Protein AF-A0A733QEQ5-F1 (afdb_monomer)

pLDDT: mean 79.39, std 10.05, range [53.25, 92.38]

Organism: Salmonella enterica (NCBI:txid28901)

Sequence (110 aa):
NIYAEHINFNKETQIVTMDHIFLSESYEIFMPLMACVRGIEKFITLGENNFALIYYYWWGSEIAIALEFDANGSRITANPKAENLTIADAFFDEHGEALAEELYNKQGFI

Mean predicted aligned error: 6.64 Å

Secondary structure (DSSP, 8-state):
-EEEEEEEEETTTTEEEEEEEEE-S-TTTTHHHHHHHHHTGGGPPP-S--EEEEESSTTSS-EEEEEEEETTEEEEESS--HHHHHHHHHHHHHHHHHHHHHHHHHHS--

Foldseek 3Di:
DQKDWDWDQDPVVRDIDIDMDDDDPDPPPCVVVVVVCQVCVVVDDDDPQAKDFDAPDPDDDFTPWMWGADPVGIDIDRDDDVVNVVVVNVCCVVCVVVSVVVSCVVPPDD

Radius of gyration: 14.43 Å; Cα contacts (8 Å, |Δi|>4): 114; chains: 1; bounding box: 41×27×37 Å

Structure (mmCIF, N/CA/C/O backbone):
data_AF-A0A733QEQ5-F1
#
_entry.id   AF-A0A733QEQ5-F1
#
loop_
_atom_site.group_PDB
_atom_site.id
_atom_site.type_symbol
_atom_site.label_atom_id
_atom_site.label_alt_id
_atom_site.label_comp_id
_atom_site.label_asym_id
_atom_site.label_entity_id
_atom_site.label_seq_id
_atom_site.pdbx_PDB_ins_code
_atom_site.Cartn_x
_atom_site.Cartn_y
_atom_site.Cartn_z
_atom_site.occupancy
_atom_site.B_iso_or_equiv
_atom_site.auth_seq_id
_atom_site.auth_comp_id
_atom_site.auth_asym_id
_atom_site.auth_atom_id
_atom_site.pdbx_PDB_model_num
ATOM 1 N N . ASN A 1 1 ? 12.818 -10.982 -8.054 1.00 57.84 1 ASN A N 1
ATOM 2 C CA . ASN A 1 1 ? 11.853 -10.028 -7.474 1.00 57.84 1 ASN A CA 1
ATOM 3 C C . ASN A 1 1 ? 12.640 -8.897 -6.866 1.00 57.84 1 ASN A C 1
ATOM 5 O O . ASN A 1 1 ? 13.317 -9.132 -5.868 1.00 57.84 1 ASN A O 1
ATOM 9 N N . ILE A 1 2 ? 12.590 -7.726 -7.501 1.00 60.72 2 ILE A N 1
ATOM 10 C CA . ILE A 1 2 ? 13.259 -6.524 -7.006 1.00 60.72 2 ILE A CA 1
ATOM 11 C C . ILE A 1 2 ? 12.271 -5.794 -6.108 1.00 60.72 2 ILE A C 1
ATOM 13 O O . ILE A 1 2 ? 11.171 -5.479 -6.549 1.00 60.72 2 ILE A O 1
ATOM 17 N N . TYR A 1 3 ? 12.602 -5.634 -4.825 1.00 67.88 3 TYR A N 1
ATOM 18 C CA . TYR A 1 3 ? 11.671 -5.037 -3.873 1.00 67.88 3 TYR A CA 1
ATOM 19 C C . TYR A 1 3 ? 12.340 -4.309 -2.712 1.00 67.88 3 TYR A C 1
ATOM 21 O O . TYR A 1 3 ? 13.394 -4.719 -2.219 1.00 67.88 3 TYR A O 1
ATOM 29 N N . ALA A 1 4 ? 11.670 -3.242 -2.285 1.00 66.19 4 ALA A N 1
ATOM 30 C CA . ALA A 1 4 ? 11.904 -2.503 -1.059 1.00 66.19 4 ALA A CA 1
ATOM 31 C C . ALA A 1 4 ? 10.591 -2.556 -0.272 1.00 66.19 4 ALA A C 1
ATOM 33 O O . ALA A 1 4 ? 9.537 -2.173 -0.779 1.00 66.19 4 ALA A O 1
ATOM 34 N N . GLU A 1 5 ? 10.649 -3.115 0.931 1.00 74.19 5 GLU A N 1
ATOM 35 C CA . GLU A 1 5 ? 9.500 -3.299 1.813 1.00 74.19 5 GLU A CA 1
ATOM 36 C C . GLU A 1 5 ? 9.825 -2.657 3.155 1.00 74.19 5 GLU A C 1
ATOM 38 O O . GLU A 1 5 ? 10.772 -3.059 3.840 1.00 74.19 5 GLU A O 1
ATOM 43 N N . HIS A 1 6 ? 9.018 -1.670 3.527 1.00 75.25 6 HIS A N 1
ATOM 44 C CA . HIS A 1 6 ? 9.054 -1.037 4.830 1.00 75.25 6 HIS A CA 1
ATOM 45 C C . HIS A 1 6 ? 7.710 -1.271 5.509 1.00 75.25 6 HIS A C 1
ATOM 47 O O . HIS A 1 6 ? 6.697 -0.662 5.172 1.00 75.25 6 HIS A O 1
ATOM 53 N N . ILE A 1 7 ? 7.706 -2.185 6.478 1.00 81.88 7 ILE A N 1
ATOM 54 C CA . ILE A 1 7 ? 6.568 -2.417 7.365 1.00 81.88 7 ILE A CA 1
ATOM 55 C C . ILE A 1 7 ? 6.989 -1.983 8.758 1.00 81.88 7 ILE A C 1
ATOM 57 O O . ILE A 1 7 ? 7.922 -2.539 9.342 1.00 81.88 7 ILE A O 1
ATOM 61 N N . ASN A 1 8 ? 6.278 -1.007 9.307 1.00 84.56 8 ASN A N 1
ATOM 62 C CA . ASN A 1 8 ? 6.498 -0.541 10.663 1.00 84.56 8 ASN A CA 1
ATOM 63 C C . ASN A 1 8 ? 5.219 -0.690 11.484 1.00 84.56 8 ASN A C 1
ATOM 65 O O . ASN A 1 8 ? 4.137 -0.304 11.053 1.00 84.56 8 ASN A O 1
ATOM 69 N N . PHE A 1 9 ? 5.355 -1.229 12.695 1.00 84.75 9 PHE A N 1
ATOM 70 C CA . PHE A 1 9 ? 4.273 -1.277 13.671 1.00 84.75 9 PHE A CA 1
ATOM 71 C C . PHE A 1 9 ? 4.618 -0.391 14.863 1.00 84.75 9 PHE A C 1
ATOM 73 O O . PHE A 1 9 ? 5.513 -0.707 15.655 1.00 84.75 9 PHE A O 1
ATOM 80 N N . ASN A 1 10 ? 3.876 0.703 15.019 1.00 89.00 10 ASN A N 1
ATOM 81 C CA . ASN A 1 10 ? 3.986 1.549 16.195 1.00 89.00 10 ASN A CA 1
ATOM 82 C C . ASN A 1 10 ? 3.167 0.936 17.341 1.00 89.00 10 ASN A C 1
ATOM 84 O O . ASN A 1 10 ? 1.942 0.864 17.282 1.00 89.00 10 ASN A O 1
ATOM 88 N N . LYS A 1 11 ? 3.849 0.508 18.410 1.00 89.62 11 LYS A N 1
ATOM 89 C CA . LYS A 1 11 ? 3.212 -0.144 19.566 1.00 89.62 11 LYS A CA 1
ATOM 90 C C . LYS A 1 11 ? 2.310 0.781 20.385 1.00 89.62 11 LYS A C 1
ATOM 92 O O . LYS A 1 11 ? 1.383 0.285 21.017 1.00 89.62 11 LYS A O 1
ATOM 97 N N . GLU A 1 12 ? 2.599 2.079 20.413 1.00 92.38 12 GLU A N 1
ATOM 98 C CA . GLU A 1 12 ? 1.848 3.059 21.205 1.00 92.38 12 GLU A CA 1
ATOM 99 C C . GLU A 1 12 ? 0.528 3.409 20.526 1.00 92.38 12 GLU A C 1
ATOM 101 O O . GLU A 1 12 ? -0.522 3.387 21.162 1.00 92.38 12 GLU A O 1
ATOM 106 N N . THR A 1 13 ? 0.574 3.683 19.221 1.00 86.75 13 THR A N 1
ATOM 107 C CA . THR A 1 13 ? -0.620 4.027 18.437 1.00 86.75 13 THR A CA 1
ATOM 108 C C . THR A 1 13 ? -1.354 2.802 17.901 1.00 86.75 13 THR A C 1
ATOM 110 O O . THR A 1 13 ? -2.495 2.923 17.467 1.00 86.75 13 THR A O 1
ATOM 113 N N . GLN A 1 14 ? -0.718 1.627 17.936 1.00 84.88 14 GLN A N 1
ATOM 114 C CA . GLN A 1 14 ? -1.196 0.382 17.325 1.00 84.88 14 GLN A CA 1
ATOM 115 C C . GLN A 1 14 ? -1.457 0.504 15.815 1.00 84.88 14 GLN A C 1
ATOM 117 O O . GLN A 1 14 ? -2.278 -0.222 15.257 1.00 84.88 14 GLN A O 1
ATOM 122 N N . ILE A 1 15 ? -0.737 1.406 15.147 1.00 83.06 15 ILE A N 1
ATOM 123 C CA . ILE A 1 15 ? -0.844 1.636 13.706 1.00 83.06 15 ILE A CA 1
ATOM 124 C C . ILE A 1 15 ? 0.258 0.856 12.991 1.00 83.06 15 ILE A C 1
ATOM 126 O O . ILE A 1 15 ? 1.429 0.907 13.383 1.00 83.06 15 ILE A O 1
ATOM 130 N N . VAL A 1 16 ? -0.128 0.152 11.927 1.00 81.06 16 VAL A N 1
ATOM 131 C CA . VAL A 1 16 ? 0.803 -0.423 10.954 1.00 81.06 16 VAL A CA 1
ATOM 132 C C . VAL A 1 16 ? 0.911 0.540 9.775 1.00 81.06 16 VAL A C 1
ATOM 134 O O . VAL A 1 16 ? -0.106 0.884 9.179 1.00 81.06 16 VAL A O 1
ATOM 137 N N . THR A 1 17 ? 2.127 0.959 9.437 1.00 81.62 17 THR A N 1
ATOM 138 C CA . THR A 1 17 ? 2.431 1.697 8.205 1.00 81.62 17 THR A CA 1
ATOM 139 C C . THR A 1 17 ? 3.208 0.794 7.258 1.00 81.62 17 THR A C 1
ATOM 141 O O . THR A 1 17 ? 4.022 -0.027 7.693 1.00 81.62 17 THR A O 1
ATOM 144 N N . MET A 1 18 ? 2.900 0.903 5.970 1.00 75.25 18 MET A N 1
ATOM 145 C CA . MET A 1 18 ? 3.380 0.004 4.931 1.00 75.25 18 MET A CA 1
ATOM 146 C C . MET A 1 18 ? 3.731 0.807 3.685 1.00 75.25 18 MET A C 1
ATOM 148 O O . MET A 1 18 ? 2.830 1.295 3.011 1.00 75.25 18 MET A O 1
ATOM 152 N N . ASP A 1 19 ? 5.011 0.840 3.334 1.00 73.81 19 ASP A N 1
ATOM 153 C CA . ASP A 1 19 ? 5.512 1.472 2.114 1.00 73.81 19 ASP A CA 1
ATOM 154 C C . ASP A 1 19 ? 6.261 0.399 1.322 1.00 73.81 19 ASP A C 1
ATOM 156 O O . ASP A 1 19 ? 7.227 -0.193 1.810 1.00 73.81 19 ASP A O 1
ATOM 160 N N . HIS A 1 20 ? 5.757 0.062 0.135 1.00 69.12 20 HIS A N 1
ATOM 161 C CA 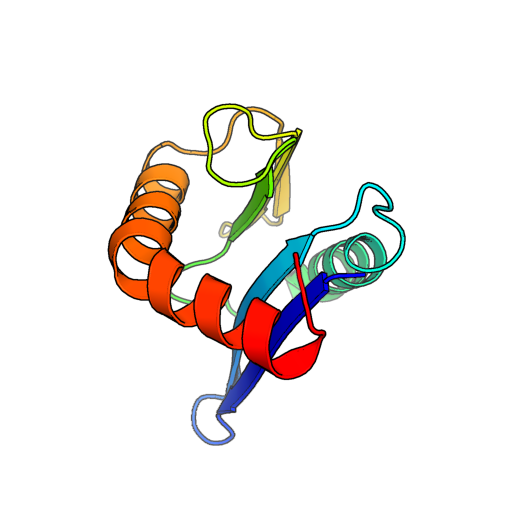. HIS A 1 20 ? 6.281 -1.054 -0.650 1.00 69.12 20 HIS A CA 1
ATOM 162 C C . HIS A 1 20 ? 6.508 -0.620 -2.090 1.00 69.12 20 HIS A C 1
ATOM 164 O O . HIS A 1 20 ? 5.596 -0.127 -2.751 1.00 69.12 20 HIS A O 1
ATOM 170 N N . ILE A 1 21 ? 7.707 -0.895 -2.597 1.00 68.31 21 ILE A N 1
ATOM 171 C CA . ILE A 1 21 ? 7.980 -0.920 -4.029 1.00 68.31 21 ILE A CA 1
ATOM 172 C C . ILE A 1 21 ? 8.312 -2.351 -4.402 1.00 68.31 21 ILE A C 1
ATOM 174 O O . ILE A 1 21 ? 9.261 -2.942 -3.887 1.00 68.31 21 ILE A O 1
ATOM 178 N N . PHE A 1 22 ? 7.516 -2.903 -5.310 1.00 66.50 22 PHE A N 1
ATOM 179 C CA . PHE A 1 22 ? 7.671 -4.262 -5.794 1.00 66.50 22 PHE A CA 1
ATOM 180 C C . PHE A 1 22 ? 7.713 -4.262 -7.319 1.00 66.50 22 PHE A C 1
ATOM 182 O O . PHE A 1 22 ? 6.743 -3.897 -7.978 1.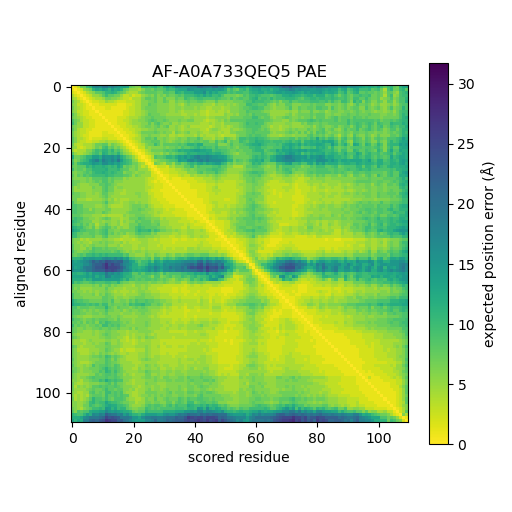00 66.50 22 PHE A O 1
ATOM 189 N N . LEU A 1 23 ? 8.842 -4.688 -7.876 1.00 63.47 23 LEU A N 1
ATOM 190 C CA . LEU A 1 23 ? 9.037 -4.907 -9.302 1.00 63.47 23 LEU A CA 1
ATOM 191 C C . LEU A 1 23 ? 8.963 -6.411 -9.562 1.00 63.47 23 LEU A C 1
ATOM 193 O O . LEU A 1 23 ? 9.924 -7.170 -9.359 1.00 63.47 23 LEU A O 1
ATOM 197 N N . SER A 1 24 ? 7.782 -6.854 -9.975 1.00 61.44 24 SER A N 1
ATOM 198 C CA . SER A 1 24 ? 7.558 -8.207 -10.464 1.00 61.44 24 SER A CA 1
ATOM 199 C C . SER A 1 24 ? 6.322 -8.244 -11.344 1.00 61.44 24 SER A C 1
ATOM 201 O O . SER A 1 24 ? 5.305 -7.631 -11.033 1.00 61.44 24 SER A O 1
ATOM 203 N N . GLU A 1 25 ? 6.389 -9.050 -12.395 1.00 59.25 25 GLU A N 1
ATOM 204 C CA . GLU A 1 25 ? 5.221 -9.431 -13.189 1.00 59.25 25 GLU A CA 1
ATOM 205 C C . GLU A 1 25 ? 4.338 -10.456 -12.445 1.00 59.25 25 GLU A C 1
ATOM 207 O O . GLU A 1 25 ? 3.223 -10.752 -12.877 1.00 59.25 25 GLU A O 1
ATOM 212 N N . SER A 1 26 ? 4.817 -11.005 -11.316 1.00 65.62 26 SER A N 1
ATOM 213 C CA . SER A 1 26 ? 4.084 -11.979 -10.508 1.00 65.62 26 SER A CA 1
ATOM 214 C C . SER A 1 26 ? 3.381 -11.325 -9.318 1.00 65.62 26 SER A C 1
ATOM 216 O O . SER A 1 26 ? 3.989 -10.939 -8.318 1.00 65.62 26 SER A O 1
ATOM 218 N N . TYR A 1 27 ? 2.054 -11.289 -9.410 1.00 70.31 27 TYR A N 1
ATOM 219 C CA . TYR A 1 27 ? 1.126 -10.829 -8.375 1.00 70.31 27 TYR A CA 1
ATOM 220 C C . TYR A 1 27 ? 1.111 -11.719 -7.115 1.00 70.31 27 TYR A C 1
ATOM 222 O O . TYR A 1 27 ? 0.523 -11.349 -6.098 1.00 70.31 27 TYR A O 1
ATOM 230 N N . GLU A 1 28 ? 1.746 -12.894 -7.159 1.00 72.31 28 GLU A N 1
ATOM 231 C CA . GLU A 1 28 ? 1.659 -13.940 -6.129 1.00 72.31 28 GLU A CA 1
ATOM 232 C C . GLU A 1 28 ? 2.164 -13.509 -4.747 1.00 72.31 28 GLU A C 1
ATOM 234 O O . GLU A 1 28 ? 1.769 -14.097 -3.743 1.00 72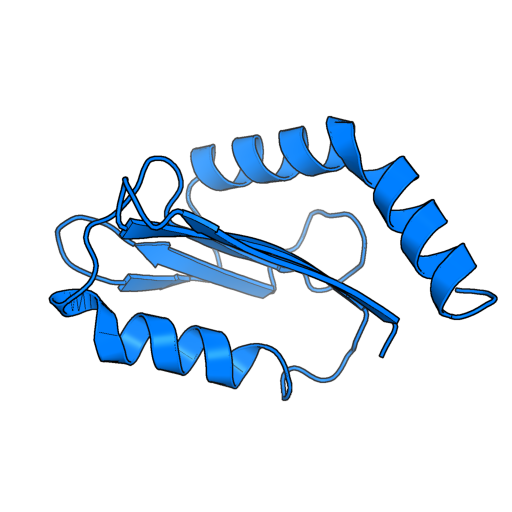.31 28 GLU A O 1
ATOM 239 N N . ILE A 1 29 ? 3.014 -12.484 -4.678 1.00 67.62 29 ILE A N 1
ATOM 240 C CA . ILE A 1 29 ? 3.636 -12.047 -3.422 1.00 67.62 29 ILE A CA 1
ATOM 241 C C . ILE A 1 29 ? 2.785 -11.010 -2.690 1.00 67.62 29 ILE A C 1
ATOM 243 O O . ILE A 1 29 ? 2.608 -11.117 -1.478 1.00 67.62 29 ILE A O 1
ATOM 247 N N . PHE A 1 30 ? 2.205 -10.041 -3.400 1.00 71.88 30 PHE A N 1
ATOM 248 C CA . PHE A 1 30 ? 1.469 -8.951 -2.751 1.00 71.88 30 PHE A CA 1
ATOM 249 C C . PHE A 1 30 ? -0.039 -9.239 -2.630 1.00 71.88 30 PHE A C 1
ATOM 251 O O . PHE A 1 30 ? -0.693 -8.772 -1.694 1.00 71.88 30 PHE A O 1
ATOM 258 N N . MET A 1 31 ? -0.615 -10.026 -3.548 1.00 79.25 31 MET A N 1
ATOM 259 C CA . MET A 1 31 ? -2.049 -10.337 -3.523 1.00 79.25 31 MET A CA 1
ATOM 260 C C . MET A 1 31 ? -2.501 -11.040 -2.233 1.00 79.25 31 MET A C 1
ATOM 262 O O . MET A 1 31 ? -3.579 -10.699 -1.738 1.00 79.25 31 MET A O 1
ATOM 266 N N . PRO A 1 32 ? -1.722 -11.965 -1.629 1.00 84.38 32 PRO A N 1
ATOM 267 C CA . PRO A 1 32 ? -2.065 -12.533 -0.327 1.00 84.38 32 PRO A CA 1
ATOM 268 C C . PRO A 1 32 ? -2.150 -11.486 0.789 1.00 84.38 32 PRO A C 1
ATOM 270 O O . PRO A 1 32 ? -3.055 -11.568 1.621 1.00 84.38 32 PRO A O 1
ATOM 273 N N . LEU A 1 33 ? -1.262 -10.483 0.793 1.00 79.38 33 LEU A N 1
ATOM 274 C CA . LEU A 1 33 ? -1.304 -9.391 1.766 1.00 79.38 33 LEU A CA 1
ATOM 275 C C . LEU A 1 33 ? -2.585 -8.570 1.591 1.00 79.38 33 LEU A C 1
ATOM 277 O O . LEU A 1 33 ? -3.317 -8.373 2.558 1.00 79.38 33 LEU A O 1
ATOM 281 N N . MET A 1 34 ? -2.922 -8.181 0.358 1.00 82.62 34 MET A N 1
ATOM 282 C CA . MET A 1 34 ? -4.184 -7.484 0.084 1.00 82.62 34 MET A CA 1
ATOM 283 C C . MET A 1 34 ? -5.408 -8.294 0.511 1.00 82.62 34 MET A C 1
ATOM 285 O O . MET A 1 34 ? -6.321 -7.759 1.140 1.00 82.62 34 MET A O 1
ATOM 289 N N . ALA A 1 35 ? -5.438 -9.588 0.185 1.00 86.75 35 ALA A N 1
ATOM 290 C CA . ALA A 1 35 ? -6.528 -10.474 0.575 1.00 86.75 35 ALA A CA 1
ATOM 291 C C . ALA A 1 35 ? -6.653 -10.577 2.103 1.00 86.75 35 ALA A C 1
ATOM 293 O O . ALA A 1 35 ? -7.767 -10.551 2.627 1.00 86.75 35 ALA A O 1
ATOM 294 N N . CYS A 1 36 ? -5.522 -10.633 2.813 1.00 85.50 36 CYS A N 1
ATOM 295 C CA . CYS A 1 36 ? -5.476 -10.623 4.271 1.00 85.50 36 CYS A CA 1
ATOM 296 C C . CYS A 1 36 ? -6.066 -9.327 4.842 1.00 85.50 36 CYS A C 1
ATOM 298 O O . CYS A 1 36 ? -7.003 -9.401 5.636 1.00 85.50 36 CYS A O 1
ATOM 300 N N . VAL A 1 37 ? -5.595 -8.156 4.388 1.00 84.38 37 VAL A N 1
ATOM 301 C CA . VAL A 1 37 ? -6.067 -6.845 4.877 1.00 84.38 37 VAL A CA 1
ATOM 302 C C . VAL A 1 37 ? -7.575 -6.690 4.663 1.00 84.38 37 VAL A C 1
ATOM 304 O O . VAL A 1 37 ? -8.287 -6.291 5.582 1.00 84.38 37 VAL A O 1
ATOM 307 N N . ARG A 1 38 ? -8.093 -7.089 3.494 1.00 89.38 38 ARG A N 1
ATOM 308 C CA . ARG A 1 38 ? -9.546 -7.106 3.240 1.00 89.38 38 ARG A CA 1
ATOM 309 C C . ARG A 1 38 ? -10.288 -8.062 4.169 1.00 89.38 38 ARG A C 1
ATOM 311 O O . ARG A 1 38 ? -11.338 -7.719 4.696 1.00 89.38 38 ARG A O 1
ATOM 318 N N . GLY A 1 39 ? -9.751 -9.260 4.395 1.00 88.62 39 GLY A N 1
ATOM 319 C CA . GLY A 1 39 ? -10.373 -10.266 5.261 1.00 88.62 39 GLY A CA 1
ATOM 320 C C . GLY A 1 39 ? -10.499 -9.829 6.724 1.00 88.62 39 GLY A C 1
ATOM 321 O O . GLY A 1 39 ? -11.407 -10.282 7.427 1.00 88.62 39 GLY A O 1
ATOM 322 N N . ILE A 1 40 ? -9.621 -8.930 7.176 1.00 87.06 40 ILE A N 1
ATOM 323 C CA . ILE A 1 40 ? -9.631 -8.384 8.537 1.00 87.06 40 ILE A CA 1
ATOM 324 C C . ILE A 1 40 ? -10.199 -6.961 8.620 1.00 87.06 40 ILE A C 1
ATOM 326 O O . ILE A 1 40 ? -10.161 -6.376 9.698 1.00 87.06 40 ILE A O 1
ATOM 330 N N . GLU A 1 41 ? -10.768 -6.411 7.540 1.00 88.38 41 GLU A N 1
ATOM 331 C CA . GLU A 1 41 ? -11.133 -4.984 7.448 1.00 88.38 41 GLU A CA 1
ATOM 332 C C . GLU A 1 41 ? -12.108 -4.504 8.540 1.00 88.38 41 GLU A C 1
ATOM 334 O O . GLU A 1 41 ? -12.093 -3.352 8.951 1.00 88.38 41 GLU A O 1
ATOM 339 N N . LYS A 1 42 ? -12.944 -5.397 9.079 1.00 88.50 42 LYS A N 1
ATOM 340 C CA . LYS A 1 42 ? -13.871 -5.067 10.177 1.00 88.50 42 LYS A CA 1
ATOM 341 C C . LYS A 1 42 ? -13.189 -4.890 11.539 1.00 88.50 42 LYS A C 1
ATOM 343 O O . LYS A 1 42 ? -13.844 -4.530 12.512 1.00 88.50 42 LYS A O 1
ATOM 348 N N . PHE A 1 43 ? -11.911 -5.243 11.626 1.00 85.88 43 PHE A N 1
ATOM 349 C CA . PHE A 1 43 ? -11.102 -5.194 12.841 1.00 85.88 43 PHE A CA 1
ATOM 350 C C . PHE A 1 43 ? -10.009 -4.125 12.779 1.00 85.88 43 PHE A C 1
ATOM 352 O O . PHE A 1 43 ? -9.283 -3.963 13.757 1.00 85.88 43 PHE A O 1
ATOM 359 N N . ILE A 1 44 ? -9.872 -3.422 11.652 1.00 81.94 44 ILE A N 1
ATOM 360 C CA . ILE A 1 44 ? -8.901 -2.340 11.497 1.00 81.94 44 ILE A CA 1
ATOM 361 C C . ILE A 1 44 ? -9.596 -0.997 11.715 1.00 81.94 44 ILE A C 1
ATOM 363 O O . ILE A 1 44 ? -10.705 -0.763 11.235 1.00 81.94 44 ILE A O 1
ATOM 367 N N . THR A 1 45 ? -8.924 -0.103 12.432 1.00 86.38 45 THR A N 1
ATOM 368 C CA . THR A 1 45 ? -9.270 1.317 12.426 1.00 86.38 45 THR A CA 1
ATOM 369 C C . THR A 1 45 ? -8.494 1.965 11.292 1.00 86.38 45 THR A C 1
ATOM 371 O O . THR A 1 45 ? -7.271 1.843 11.237 1.00 86.38 45 THR A O 1
ATOM 374 N N . LEU A 1 46 ? -9.204 2.632 10.385 1.00 84.19 46 LEU A N 1
ATOM 375 C CA . LEU A 1 46 ? -8.596 3.335 9.260 1.00 84.19 46 LEU A CA 1
ATOM 376 C C . LEU A 1 46 ? -7.743 4.517 9.756 1.00 84.19 46 LEU A C 1
ATOM 378 O O . LEU A 1 46 ? -8.175 5.275 10.626 1.00 84.19 46 LEU A O 1
ATOM 382 N N . GLY A 1 47 ? -6.529 4.639 9.218 1.00 81.38 47 GLY A N 1
ATOM 383 C CA . GLY A 1 47 ? -5.610 5.753 9.447 1.00 81.38 47 GLY A CA 1
ATOM 384 C C . GLY A 1 47 ? -5.901 6.945 8.531 1.00 81.38 47 GLY A C 1
ATOM 385 O O . GLY A 1 47 ? -7.022 7.121 8.063 1.00 81.38 47 GLY A O 1
ATOM 386 N N . GLU A 1 48 ? -4.893 7.773 8.265 1.00 82.75 48 GLU A N 1
ATOM 387 C CA . GLU A 1 48 ? -5.027 8.934 7.369 1.00 82.75 48 GLU A CA 1
ATOM 388 C C . GLU A 1 48 ? -5.080 8.514 5.890 1.00 82.75 48 GLU A C 1
ATOM 390 O O . GLU A 1 48 ? -5.995 8.902 5.167 1.00 82.75 48 GLU A O 1
ATOM 395 N N . ASN A 1 49 ? -4.177 7.619 5.475 1.00 86.06 49 ASN A N 1
ATOM 396 C CA . ASN A 1 49 ? -4.108 7.074 4.118 1.00 86.06 49 ASN A CA 1
ATOM 397 C C . ASN A 1 49 ? -4.520 5.599 4.131 1.00 86.06 49 ASN A C 1
ATOM 399 O O . ASN A 1 49 ? -3.842 4.769 4.734 1.00 86.06 49 ASN A O 1
ATOM 403 N N . ASN A 1 50 ? -5.631 5.263 3.470 1.00 88.38 50 ASN A N 1
ATOM 404 C CA . ASN A 1 50 ? -6.205 3.912 3.506 1.00 88.38 50 ASN A CA 1
ATOM 405 C C . ASN A 1 50 ? -6.442 3.370 2.105 1.00 88.38 50 ASN A C 1
ATOM 407 O O . ASN A 1 50 ? -7.575 3.111 1.687 1.00 88.38 50 ASN A O 1
ATOM 411 N N . PHE A 1 51 ? -5.362 3.240 1.353 1.00 89.06 51 PHE A N 1
ATOM 412 C CA . PHE A 1 51 ? -5.420 2.701 0.013 1.00 89.06 51 PHE A CA 1
ATOM 413 C C . PHE A 1 51 ? -4.129 1.963 -0.332 1.00 89.06 51 PHE A C 1
ATOM 415 O O . PHE A 1 51 ? -3.087 2.177 0.280 1.00 89.06 51 PHE A O 1
ATOM 422 N N . ALA A 1 52 ? -4.214 1.096 -1.332 1.00 86.88 52 ALA A N 1
ATOM 423 C CA . ALA A 1 52 ? -3.070 0.470 -1.969 1.00 86.88 52 ALA A CA 1
ATOM 424 C C . ALA A 1 52 ? -3.277 0.514 -3.483 1.00 86.88 52 ALA A C 1
ATOM 426 O O . ALA A 1 52 ? -4.340 0.126 -3.976 1.00 86.88 52 ALA A O 1
ATOM 427 N N . LEU A 1 53 ? -2.272 1.000 -4.207 1.00 85.12 53 LEU A N 1
ATOM 428 C CA . LEU A 1 53 ? -2.279 1.098 -5.665 1.00 85.12 53 LEU A CA 1
ATOM 429 C C . LEU A 1 53 ? -1.275 0.108 -6.246 1.00 85.12 53 LEU A C 1
ATOM 431 O O . LEU A 1 53 ? -0.142 0.015 -5.779 1.00 85.12 53 LEU A O 1
ATOM 435 N N . ILE A 1 54 ? -1.698 -0.614 -7.279 1.00 80.19 54 ILE A N 1
ATOM 436 C CA . ILE A 1 54 ? -0.841 -1.470 -8.095 1.00 80.19 54 ILE A CA 1
ATOM 437 C C . ILE A 1 54 ? -0.874 -0.937 -9.510 1.00 80.19 54 ILE A C 1
ATOM 439 O O . ILE A 1 54 ? -1.938 -0.829 -10.122 1.00 80.19 54 ILE A O 1
ATOM 443 N N . TYR A 1 55 ? 0.304 -0.635 -10.027 1.00 77.06 55 TYR A N 1
ATOM 444 C CA . TYR A 1 55 ? 0.511 -0.129 -11.374 1.00 77.06 55 TYR A CA 1
ATOM 445 C C . TYR A 1 55 ? 0.924 -1.275 -12.301 1.00 77.06 55 TYR A C 1
ATOM 447 O O . TYR A 1 55 ? 1.558 -2.232 -11.857 1.00 77.06 55 TYR A O 1
ATOM 455 N N . TYR A 1 56 ? 0.581 -1.185 -13.589 1.00 70.25 56 TYR A N 1
ATOM 456 C CA . TYR A 1 56 ? 1.042 -2.163 -14.586 1.00 70.25 56 TYR A CA 1
ATOM 457 C C . TYR A 1 56 ? 2.557 -2.102 -14.825 1.00 70.25 56 TYR A C 1
ATOM 459 O O . TYR A 1 56 ? 3.166 -3.117 -15.154 1.00 70.25 56 TYR A O 1
ATOM 467 N N . TYR A 1 57 ? 3.157 -0.921 -14.666 1.00 63.56 57 TYR A N 1
ATOM 468 C CA . TYR A 1 57 ? 4.564 -0.656 -14.957 1.00 63.56 57 TYR A CA 1
ATOM 469 C C . TYR A 1 57 ? 5.218 0.188 -13.863 1.00 63.56 57 TYR A C 1
ATOM 471 O O . TYR A 1 57 ? 4.539 0.818 -13.047 1.00 63.56 57 TYR A O 1
ATOM 479 N N . TRP A 1 58 ? 6.554 0.212 -13.863 1.00 60.47 58 TRP A N 1
ATOM 480 C CA . TRP A 1 58 ? 7.320 1.095 -12.989 1.00 60.47 58 TRP A CA 1
ATOM 481 C C . TRP A 1 58 ? 7.068 2.556 -13.382 1.00 60.47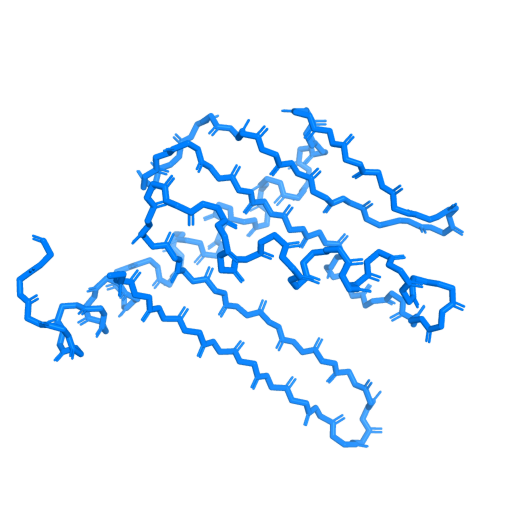 58 TRP A C 1
ATOM 483 O O . TRP A 1 58 ? 7.143 2.892 -14.562 1.00 60.47 58 TRP A O 1
ATOM 493 N N . TRP A 1 59 ? 6.749 3.400 -12.398 1.00 55.84 59 TRP A N 1
ATOM 494 C CA . TRP A 1 59 ? 6.486 4.832 -12.578 1.00 55.84 59 TRP A CA 1
ATOM 495 C C . TRP A 1 59 ? 5.441 5.174 -13.657 1.00 55.84 59 TRP A C 1
ATOM 497 O O . TRP A 1 59 ? 5.697 5.919 -14.600 1.00 55.84 59 TRP A O 1
ATOM 507 N N . GLY A 1 60 ? 4.203 4.734 -13.427 1.00 53.75 60 GLY A N 1
ATOM 508 C CA . GLY A 1 60 ? 3.068 5.622 -13.659 1.00 53.75 60 GLY A CA 1
ATOM 509 C C . GLY A 1 60 ? 2.103 5.338 -14.812 1.00 53.75 60 GLY A C 1
ATOM 510 O O . GLY A 1 60 ? 2.277 4.508 -15.704 1.00 53.75 60 GLY A O 1
ATOM 511 N N . SER A 1 61 ? 1.052 6.153 -14.726 1.00 55.09 61 SER A N 1
ATOM 512 C CA . SER A 1 61 ? -0.171 6.331 -15.517 1.00 55.09 61 SER A CA 1
ATOM 513 C C . SER A 1 61 ? -1.256 5.265 -15.413 1.00 55.09 61 SER A C 1
ATOM 515 O O . SER A 1 61 ? -2.411 5.638 -15.210 1.00 55.09 61 SER A O 1
ATOM 517 N N . GLU A 1 62 ? -0.933 3.974 -15.509 1.00 66.62 62 GLU A N 1
ATOM 518 C CA . GLU A 1 62 ? -1.9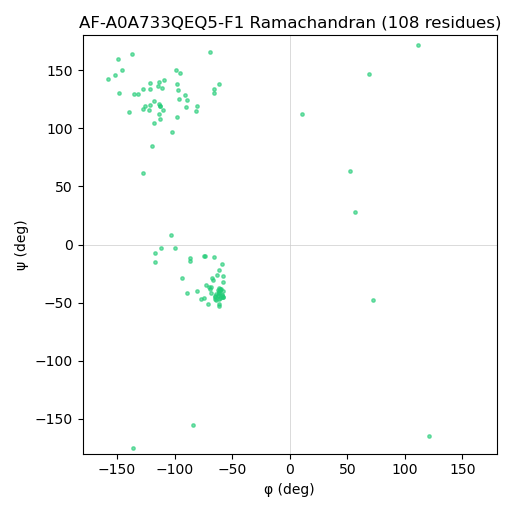76 2.949 -15.605 1.00 66.62 62 GLU A CA 1
ATOM 519 C C . GLU A 1 62 ? -2.013 2.050 -14.368 1.00 66.62 62 GLU A C 1
ATOM 521 O O . GLU A 1 62 ? -1.137 1.218 -14.113 1.00 66.62 62 GLU A O 1
ATOM 526 N N . ILE A 1 63 ? -3.060 2.259 -13.577 1.00 68.00 63 ILE A N 1
ATOM 527 C CA . ILE A 1 63 ? -3.349 1.486 -12.376 1.00 68.00 63 ILE A CA 1
ATOM 528 C C . ILE A 1 63 ? -4.011 0.193 -12.822 1.00 68.00 63 ILE A C 1
ATOM 530 O O . ILE A 1 63 ? -5.084 0.201 -13.424 1.00 68.00 63 ILE A O 1
ATOM 534 N N . ALA A 1 64 ? -3.374 -0.924 -12.499 1.00 73.00 64 ALA A N 1
ATOM 535 C CA . ALA A 1 64 ? -3.957 -2.236 -12.700 1.00 73.00 64 ALA A CA 1
ATOM 536 C C . ALA A 1 64 ? -5.098 -2.452 -11.707 1.00 73.00 64 ALA A C 1
ATOM 538 O O . ALA A 1 64 ? -6.210 -2.834 -12.075 1.00 73.00 64 ALA A O 1
ATOM 539 N N . ILE A 1 65 ? -4.814 -2.206 -10.426 1.00 81.19 65 ILE A N 1
ATOM 540 C CA . ILE A 1 65 ? -5.725 -2.487 -9.322 1.00 81.19 65 ILE A CA 1
ATOM 541 C C . ILE A 1 65 ? -5.495 -1.450 -8.227 1.00 81.19 65 ILE A C 1
ATOM 543 O O . ILE A 1 65 ? -4.372 -1.244 -7.781 1.00 81.19 65 ILE A O 1
ATOM 547 N N . ALA A 1 66 ? -6.570 -0.847 -7.744 1.00 88.06 66 ALA A N 1
ATOM 548 C CA . ALA A 1 66 ? -6.583 -0.109 -6.497 1.00 88.06 66 ALA A CA 1
ATOM 549 C C . ALA A 1 66 ? -7.468 -0.820 -5.478 1.00 88.06 66 ALA A C 1
ATOM 551 O O . ALA A 1 66 ? -8.557 -1.301 -5.805 1.00 88.06 66 ALA A O 1
ATOM 552 N N . LEU A 1 67 ? -7.004 -0.849 -4.235 1.00 89.69 67 LEU A N 1
ATOM 553 C CA . LEU A 1 67 ? -7.786 -1.222 -3.071 1.00 89.69 67 LEU A CA 1
ATOM 554 C C . LEU A 1 67 ? -7.960 0.015 -2.203 1.00 89.69 67 LEU A C 1
ATOM 556 O O . LEU A 1 67 ? -6.978 0.572 -1.727 1.00 89.69 67 LEU A O 1
ATOM 560 N N . GLU A 1 68 ? -9.198 0.432 -1.995 1.00 90.25 68 GLU A N 1
ATOM 561 C CA . GLU A 1 68 ? -9.525 1.623 -1.214 1.00 90.25 68 GLU A CA 1
ATOM 562 C C . GLU A 1 68 ? -10.423 1.231 -0.054 1.00 90.25 68 GLU A C 1
ATOM 564 O O . GLU A 1 68 ? -11.339 0.427 -0.238 1.00 90.25 68 GLU A O 1
ATOM 569 N N . PHE A 1 69 ? -10.180 1.813 1.115 1.00 90.50 69 PHE A N 1
ATOM 570 C CA . PHE A 1 69 ? -10.980 1.580 2.307 1.00 90.50 69 PHE A CA 1
ATOM 571 C C . PHE A 1 69 ? -11.701 2.863 2.709 1.00 90.50 69 PHE A C 1
ATOM 573 O O . PHE A 1 69 ? -11.121 3.951 2.721 1.00 90.50 69 PHE A O 1
ATOM 580 N N . ASP A 1 70 ? -12.973 2.727 3.064 1.00 87.88 70 ASP A N 1
ATOM 581 C CA . ASP A 1 70 ? -13.738 3.777 3.723 1.00 87.88 70 ASP A CA 1
ATOM 582 C C . ASP A 1 70 ? -14.575 3.204 4.875 1.00 87.88 70 ASP A C 1
ATOM 584 O O . ASP A 1 70 ? -14.474 2.025 5.220 1.00 87.88 70 ASP A O 1
ATOM 588 N N . ALA A 1 71 ? -15.399 4.047 5.500 1.00 84.44 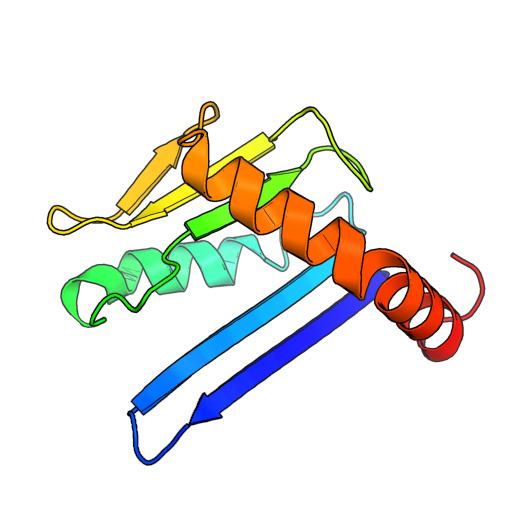71 ALA A N 1
ATOM 589 C CA . ALA A 1 71 ? -16.234 3.660 6.636 1.00 84.44 71 ALA A CA 1
ATOM 590 C C . ALA A 1 71 ? -17.213 2.500 6.340 1.00 84.44 71 ALA A C 1
ATOM 592 O O . ALA A 1 71 ? -17.734 1.896 7.275 1.00 84.44 71 ALA A O 1
ATOM 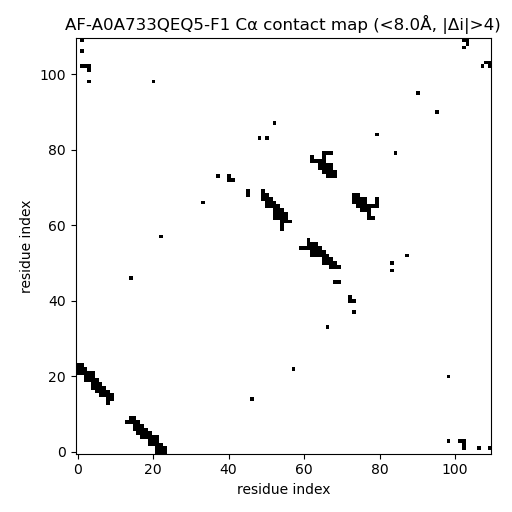593 N N . ASN A 1 72 ? -17.472 2.189 5.068 1.00 85.81 72 ASN A N 1
ATOM 594 C CA . ASN A 1 72 ? -18.369 1.124 4.627 1.00 85.81 72 ASN A CA 1
ATOM 595 C C . ASN A 1 72 ? -17.629 -0.162 4.214 1.00 85.81 72 ASN A C 1
ATOM 597 O O . ASN A 1 72 ? -18.292 -1.144 3.878 1.00 85.81 72 ASN A O 1
ATOM 601 N N . GLY A 1 73 ? -16.292 -0.172 4.239 1.00 87.88 73 GLY A N 1
ATOM 602 C CA . GLY A 1 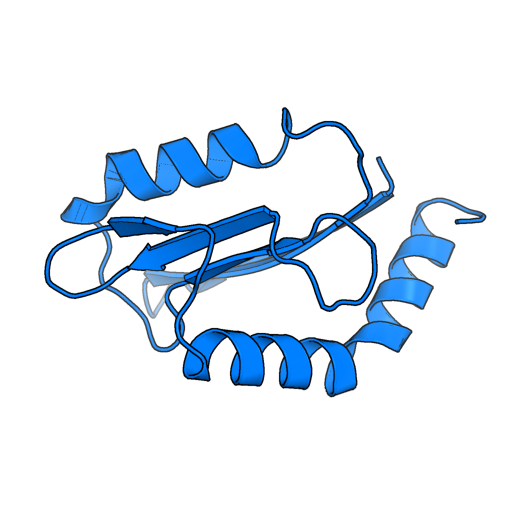73 ? -15.454 -1.328 3.904 1.00 87.88 73 GLY A CA 1
ATOM 603 C C . GLY A 1 73 ? -14.492 -1.067 2.745 1.00 87.88 73 GLY A C 1
ATOM 604 O O . GLY A 1 73 ? -14.239 0.080 2.368 1.00 87.88 73 GLY A O 1
ATOM 605 N N . SER A 1 74 ? -13.930 -2.143 2.188 1.00 91.12 74 SER A N 1
ATOM 606 C CA . SER A 1 74 ? -12.989 -2.069 1.067 1.00 91.12 74 SER A CA 1
ATOM 607 C C . SER A 1 74 ? -13.630 -2.261 -0.304 1.00 91.12 74 SER A C 1
ATOM 609 O O . SER A 1 74 ? -14.541 -3.070 -0.506 1.00 91.12 74 SER A O 1
ATOM 611 N N . ARG A 1 75 ? -13.067 -1.580 -1.304 1.00 91.62 75 ARG A N 1
ATOM 612 C CA . ARG A 1 75 ? -13.409 -1.736 -2.719 1.00 91.62 75 ARG A CA 1
ATOM 613 C C . ARG A 1 75 ? -12.161 -1.994 -3.548 1.00 91.62 75 ARG A C 1
ATOM 615 O O . ARG A 1 75 ? -11.184 -1.264 -3.436 1.00 91.62 75 ARG A O 1
ATOM 622 N N . ILE A 1 76 ? -12.248 -2.980 -4.441 1.00 89.25 76 ILE A N 1
ATOM 623 C CA . ILE A 1 76 ? -11.299 -3.139 -5.546 1.00 89.25 76 ILE A CA 1
ATOM 624 C C . ILE A 1 76 ? -11.832 -2.383 -6.765 1.00 89.25 76 ILE A C 1
ATOM 626 O O . ILE A 1 76 ? -12.989 -2.568 -7.146 1.00 89.25 76 ILE A O 1
ATOM 630 N N . THR A 1 77 ? -11.005 -1.537 -7.372 1.00 87.69 77 THR A N 1
ATOM 631 C CA . THR A 1 77 ? -11.369 -0.728 -8.542 1.00 87.69 77 THR A CA 1
ATOM 632 C C . THR A 1 77 ? -10.176 -0.552 -9.480 1.00 87.69 77 THR A C 1
ATOM 634 O O . THR A 1 77 ? -9.037 -0.528 -9.030 1.00 87.69 77 THR A O 1
ATOM 637 N N . ALA A 1 78 ? -10.435 -0.404 -10.779 1.00 84.69 78 ALA A N 1
ATOM 638 C CA . ALA A 1 78 ? -9.436 0.057 -11.752 1.00 84.69 78 ALA A CA 1
ATOM 639 C C . ALA A 1 78 ? -9.379 1.597 -11.841 1.00 84.69 78 ALA A C 1
ATOM 641 O O . ALA A 1 78 ? -8.463 2.159 -12.424 1.00 84.69 78 ALA A O 1
ATOM 642 N N . ASN A 1 79 ? -10.361 2.283 -11.244 1.00 87.19 79 ASN A N 1
ATOM 643 C CA . ASN A 1 79 ? -10.472 3.739 -11.210 1.00 87.19 79 ASN A CA 1
ATOM 644 C C . ASN A 1 79 ? -10.450 4.202 -9.742 1.00 87.19 79 ASN A C 1
ATOM 646 O O . ASN A 1 79 ? -11.525 4.294 -9.132 1.00 87.19 79 ASN A O 1
ATOM 650 N N . PRO A 1 80 ? -9.270 4.395 -9.130 1.00 88.75 80 PRO A N 1
ATOM 651 C CA . PRO A 1 80 ? -9.178 4.939 -7.781 1.00 88.75 80 PRO A CA 1
ATOM 652 C C . PRO A 1 80 ? -9.580 6.409 -7.733 1.00 88.75 80 PRO A C 1
ATOM 654 O O . PRO A 1 80 ? -9.665 7.105 -8.748 1.00 88.75 80 PRO A O 1
ATOM 657 N N . LYS A 1 81 ? -9.814 6.892 -6.517 1.00 89.88 81 LYS A N 1
ATOM 658 C CA . LYS A 1 81 ? -10.027 8.304 -6.234 1.00 89.88 81 LYS A CA 1
ATOM 659 C C . LYS A 1 81 ? -8.781 9.102 -6.611 1.00 89.88 81 LYS A C 1
ATOM 661 O O . LYS A 1 81 ? -7.658 8.718 -6.290 1.00 89.88 81 LYS A O 1
ATOM 666 N N . ALA A 1 82 ? -9.002 10.264 -7.220 1.00 89.81 82 ALA A N 1
ATOM 667 C CA . ALA A 1 82 ? -7.929 11.172 -7.614 1.00 89.81 82 ALA A CA 1
ATOM 668 C C . ALA A 1 82 ? -7.053 11.613 -6.426 1.00 89.81 82 ALA A C 1
ATOM 670 O O . ALA A 1 82 ? -5.857 11.797 -6.592 1.00 89.81 82 ALA A O 1
ATOM 671 N N . GLU A 1 83 ? -7.621 11.732 -5.222 1.00 90.69 83 GLU A N 1
ATOM 672 C CA . GLU A 1 83 ? -6.867 12.081 -4.007 1.00 90.69 83 GLU A CA 1
ATOM 673 C C . GLU A 1 83 ? -5.786 11.045 -3.659 1.00 90.69 83 GLU A C 1
ATOM 675 O O . GLU A 1 83 ? -4.657 11.417 -3.359 1.00 90.69 83 GLU A O 1
ATOM 680 N N . ASN A 1 84 ? -6.102 9.752 -3.786 1.00 89.38 84 ASN A N 1
ATOM 681 C CA . ASN A 1 84 ? -5.170 8.658 -3.506 1.00 89.38 84 ASN A CA 1
ATOM 682 C C . ASN A 1 84 ? -4.036 8.622 -4.536 1.00 89.38 84 ASN A C 1
ATOM 684 O O . ASN A 1 84 ? -2.889 8.351 -4.191 1.00 89.38 84 ASN A O 1
ATOM 688 N N . LEU A 1 85 ? -4.361 8.940 -5.792 1.00 85.88 85 LEU A N 1
ATOM 689 C CA . LEU A 1 85 ? -3.377 9.109 -6.857 1.00 85.88 85 LEU A CA 1
ATOM 690 C C . LEU A 1 85 ? -2.408 10.245 -6.550 1.00 85.88 85 LEU A C 1
ATOM 692 O O . LEU A 1 85 ? -1.208 10.018 -6.535 1.00 85.88 85 LEU A O 1
ATOM 696 N N . THR A 1 86 ? -2.924 11.427 -6.212 1.00 88.44 86 THR A N 1
ATOM 697 C CA . THR A 1 86 ? -2.090 12.581 -5.857 1.00 88.44 86 THR A CA 1
ATOM 698 C C . THR A 1 86 ? -1.158 12.281 -4.681 1.00 88.44 86 THR A C 1
ATOM 700 O O . THR A 1 86 ? -0.004 12.698 -4.700 1.00 88.44 86 THR A O 1
ATOM 703 N N . ILE A 1 87 ? -1.635 11.559 -3.660 1.00 88.12 87 ILE A N 1
ATOM 704 C CA . ILE A 1 87 ? -0.808 11.161 -2.508 1.00 88.12 87 ILE A CA 1
ATOM 705 C C . ILE A 1 87 ? 0.308 10.205 -2.944 1.00 88.12 87 ILE A C 1
ATOM 707 O O . ILE A 1 87 ? 1.456 10.383 -2.541 1.00 88.12 87 ILE A O 1
ATOM 711 N N . ALA A 1 88 ? -0.015 9.202 -3.764 1.00 83.88 88 ALA A N 1
ATOM 712 C CA . ALA A 1 88 ? 0.972 8.247 -4.255 1.00 83.88 88 ALA A CA 1
ATOM 713 C C . ALA A 1 88 ? 2.015 8.913 -5.162 1.00 83.88 88 ALA A C 1
ATOM 715 O O . ALA A 1 88 ? 3.207 8.678 -4.989 1.00 83.88 88 ALA A O 1
ATOM 716 N N . ASP A 1 89 ? 1.578 9.776 -6.079 1.00 83.38 89 ASP A N 1
ATOM 717 C CA . ASP A 1 89 ? 2.464 10.515 -6.979 1.00 83.38 89 ASP A CA 1
ATOM 718 C C . ASP A 1 89 ? 3.426 11.404 -6.174 1.00 83.38 89 ASP A C 1
ATOM 720 O O . ASP A 1 89 ? 4.634 11.332 -6.379 1.00 83.38 89 ASP A O 1
ATOM 724 N N . ALA A 1 90 ? 2.924 12.137 -5.172 1.00 86.38 90 ALA A N 1
ATOM 725 C CA . ALA A 1 90 ? 3.766 12.948 -4.291 1.00 86.38 90 ALA A CA 1
ATOM 726 C C . ALA A 1 90 ? 4.802 12.111 -3.516 1.00 86.38 90 ALA A C 1
ATOM 728 O O . ALA A 1 90 ? 5.950 12.531 -3.377 1.00 86.38 90 ALA A O 1
ATOM 729 N N . PHE A 1 91 ? 4.427 10.916 -3.046 1.00 83.62 91 PHE A N 1
ATOM 730 C CA . PHE A 1 91 ? 5.359 9.995 -2.388 1.00 83.62 91 PHE A CA 1
ATOM 731 C C . PHE A 1 91 ? 6.482 9.550 -3.335 1.00 83.62 91 PHE A C 1
ATOM 733 O O . PHE A 1 91 ? 7.651 9.525 -2.945 1.00 83.62 91 PHE A O 1
ATOM 740 N N . PHE A 1 92 ? 6.151 9.196 -4.580 1.00 78.56 92 PHE A N 1
ATOM 741 C CA . PHE A 1 92 ? 7.156 8.785 -5.561 1.00 78.56 92 PHE A CA 1
ATOM 742 C C . PHE A 1 92 ? 8.033 9.947 -6.024 1.00 78.56 92 PHE A C 1
ATOM 744 O O . PHE A 1 92 ? 9.231 9.741 -6.205 1.00 78.56 92 PHE A O 1
ATOM 751 N N . ASP A 1 93 ? 7.476 11.147 -6.163 1.00 83.75 93 ASP A N 1
ATOM 752 C CA . ASP A 1 93 ? 8.246 12.351 -6.476 1.00 83.75 93 ASP A CA 1
ATOM 753 C C . ASP A 1 93 ? 9.269 12.663 -5.370 1.00 83.75 93 ASP A C 1
ATOM 755 O O . ASP A 1 93 ? 10.392 13.072 -5.662 1.00 83.75 93 ASP A O 1
ATOM 759 N N . GLU A 1 94 ? 8.913 12.438 -4.099 1.00 86.06 94 GLU A N 1
ATOM 760 C CA . GLU A 1 94 ? 9.801 12.699 -2.961 1.00 86.06 94 GLU A CA 1
ATOM 761 C C . GLU A 1 94 ? 10.836 11.584 -2.727 1.00 86.06 94 GLU A C 1
ATOM 763 O O . GLU A 1 94 ? 11.994 11.860 -2.406 1.00 86.06 94 GLU A O 1
ATOM 768 N N . HIS A 1 95 ? 10.440 10.316 -2.870 1.00 83.31 95 HIS A N 1
ATOM 769 C CA . HIS A 1 95 ? 11.242 9.171 -2.415 1.00 83.31 95 HIS A CA 1
ATOM 770 C C . HIS A 1 95 ? 11.700 8.225 -3.530 1.00 83.31 95 HIS A C 1
ATOM 772 O O . HIS A 1 95 ? 12.488 7.310 -3.275 1.00 83.31 95 HIS A O 1
ATOM 778 N N . GLY A 1 96 ? 11.228 8.416 -4.764 1.00 78.25 96 GLY A N 1
ATOM 779 C CA . GLY A 1 96 ? 11.421 7.478 -5.869 1.00 78.25 96 GLY A CA 1
ATOM 780 C C . GLY A 1 96 ? 12.886 7.212 -6.207 1.00 78.25 96 GLY A C 1
ATOM 781 O O . GLY A 1 96 ? 13.262 6.053 -6.381 1.00 78.25 96 GLY A O 1
ATOM 782 N N . GLU A 1 97 ? 13.724 8.251 -6.251 1.00 81.19 97 GLU A N 1
ATOM 783 C CA . GLU A 1 97 ? 15.160 8.102 -6.533 1.00 81.19 97 GLU A CA 1
ATOM 784 C C . GLU A 1 97 ? 15.882 7.311 -5.436 1.00 81.19 97 GLU A C 1
ATOM 786 O O . GLU A 1 97 ? 16.609 6.364 -5.737 1.00 81.19 97 GLU A O 1
ATOM 791 N N . ALA A 1 98 ? 15.638 7.647 -4.166 1.00 83.38 98 ALA A N 1
ATOM 792 C CA . ALA A 1 98 ? 16.254 6.963 -3.030 1.00 83.38 98 ALA A CA 1
ATOM 793 C C . ALA A 1 98 ? 15.857 5.481 -2.982 1.00 83.38 98 ALA A C 1
ATOM 795 O O . ALA A 1 98 ? 16.690 4.613 -2.718 1.00 83.38 98 ALA A O 1
ATOM 796 N N . LEU A 1 99 ? 14.595 5.177 -3.292 1.00 78.81 99 LEU A N 1
ATOM 797 C CA . LEU A 1 99 ? 14.123 3.801 -3.375 1.00 78.81 99 LEU A CA 1
ATOM 798 C C . LEU A 1 99 ? 14.749 3.059 -4.562 1.00 78.81 99 LEU A C 1
ATOM 800 O O . LEU A 1 99 ? 15.160 1.912 -4.408 1.00 78.81 99 LEU A O 1
ATOM 804 N N . ALA A 1 100 ? 14.879 3.689 -5.732 1.00 77.31 100 ALA A N 1
ATOM 805 C CA . ALA A 1 100 ? 15.564 3.082 -6.875 1.00 77.31 100 ALA A CA 1
ATOM 806 C C . ALA A 1 100 ? 17.040 2.774 -6.560 1.00 77.31 100 ALA A C 1
ATOM 808 O O . ALA A 1 100 ? 17.535 1.695 -6.892 1.00 77.31 100 ALA A O 1
ATOM 809 N N . GLU A 1 101 ? 17.730 3.678 -5.862 1.00 81.12 101 GLU A N 1
ATOM 810 C CA . GLU A 1 101 ? 19.098 3.459 -5.391 1.00 81.12 101 GLU A CA 1
ATOM 811 C C . GLU A 1 101 ? 19.175 2.310 -4.371 1.00 81.12 101 GLU A C 1
ATOM 813 O O . GLU A 1 101 ? 20.058 1.454 -4.462 1.00 81.12 101 GLU A O 1
ATOM 818 N N . GLU A 1 102 ? 18.232 2.234 -3.428 1.00 81.81 102 GLU A N 1
ATOM 819 C CA . GLU A 1 102 ? 18.141 1.131 -2.467 1.00 81.81 102 GLU A CA 1
ATOM 820 C C . GLU A 1 102 ? 17.992 -0.223 -3.174 1.00 81.81 102 GLU A C 1
ATOM 822 O O . GLU A 1 102 ? 18.691 -1.183 -2.837 1.00 81.81 102 GLU A O 1
ATOM 827 N N . LEU A 1 103 ? 17.116 -0.294 -4.180 1.00 77.00 103 LEU A N 1
ATOM 828 C CA . LEU A 1 103 ? 16.897 -1.496 -4.984 1.00 77.00 103 LEU A CA 1
ATOM 829 C C . LEU A 1 103 ? 18.167 -1.912 -5.730 1.00 77.00 103 LEU A C 1
ATOM 831 O O . LEU A 1 103 ? 18.561 -3.081 -5.667 1.00 77.00 103 LEU A O 1
ATOM 835 N N . TYR A 1 104 ? 18.836 -0.951 -6.374 1.00 76.88 104 TYR A N 1
ATOM 836 C CA . TYR A 1 104 ? 20.104 -1.176 -7.064 1.00 76.88 104 TYR A CA 1
ATOM 837 C C . TYR A 1 104 ? 21.179 -1.709 -6.105 1.00 76.88 104 TYR A C 1
ATOM 839 O O . TYR A 1 104 ? 21.850 -2.698 -6.404 1.00 76.88 104 TYR A O 1
ATOM 847 N N . ASN A 1 105 ? 21.300 -1.106 -4.920 1.00 81.75 105 ASN A N 1
ATOM 848 C CA . ASN A 1 105 ? 22.290 -1.486 -3.913 1.00 81.75 105 ASN A CA 1
ATOM 849 C C . ASN A 1 105 ? 22.008 -2.857 -3.282 1.00 81.75 105 ASN A C 1
ATOM 851 O O . ASN A 1 105 ? 22.944 -3.612 -3.012 1.00 81.75 105 ASN A O 1
ATOM 855 N N . LYS A 1 106 ? 20.736 -3.195 -3.033 1.00 77.88 106 LYS A N 1
ATOM 856 C CA . LYS A 1 106 ? 20.352 -4.473 -2.413 1.00 77.88 106 LYS A CA 1
ATOM 857 C C . LYS A 1 106 ? 20.501 -5.660 -3.355 1.00 77.88 106 LYS A C 1
ATOM 859 O O . LYS A 1 106 ? 20.798 -6.755 -2.882 1.00 77.88 106 LYS A O 1
ATOM 864 N N . GLN A 1 107 ? 20.242 -5.475 -4.648 1.00 72.94 107 GLN A N 1
ATOM 865 C CA . GLN A 1 107 ? 20.080 -6.604 -5.569 1.00 72.94 107 GLN A CA 1
ATOM 866 C C . GLN A 1 107 ? 21.128 -6.661 -6.688 1.00 72.94 107 GLN A C 1
ATOM 868 O O . GLN A 1 107 ? 21.306 -7.727 -7.278 1.00 72.94 107 GLN A O 1
ATOM 873 N N . GLY A 1 108 ? 21.881 -5.576 -6.922 1.00 68.00 108 GLY A N 1
ATOM 874 C CA . GLY A 1 108 ? 22.719 -5.419 -8.114 1.00 68.00 108 GLY A CA 1
ATOM 875 C C . GLY A 1 108 ? 21.858 -5.255 -9.373 1.00 68.00 108 GLY A C 1
ATOM 876 O O . GLY A 1 108 ? 20.764 -5.796 -9.411 1.00 68.00 108 GLY A O 1
ATOM 877 N N . PHE A 1 109 ? 22.346 -4.471 -10.348 1.00 54.12 109 PHE A N 1
ATOM 878 C CA . PHE A 1 109 ? 21.693 -4.063 -11.613 1.00 54.12 109 PHE A CA 1
ATOM 879 C C . PHE A 1 109 ? 20.190 -4.380 -11.757 1.00 54.12 109 PHE A C 1
ATOM 881 O O . PHE A 1 109 ? 19.801 -5.535 -11.929 1.00 54.12 109 PHE A O 1
ATOM 888 N N . ILE A 1 110 ? 19.382 -3.315 -11.772 1.00 53.25 110 ILE A N 1
ATOM 889 C CA . ILE A 1 110 ? 17.959 -3.340 -12.139 1.00 53.25 110 ILE A CA 1
ATOM 890 C C . ILE A 1 110 ? 17.806 -3.622 -13.636 1.00 53.25 110 ILE A C 1
AT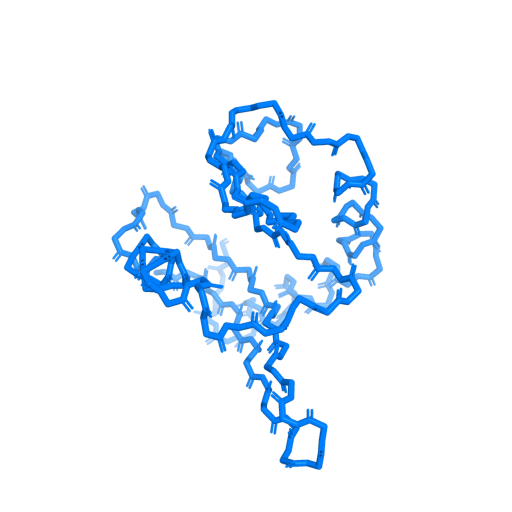OM 892 O O . ILE A 1 110 ? 18.582 -3.020 -14.417 1.00 53.25 110 ILE A O 1
#

Nearest PDB structures (foldseek):
  6xu8-assembly1_Co  TM=1.834E-01  e=1.461E+00  Drosophila melanogaster
  8p5d-assembly1_LOO  TM=1.901E-01  e=5.207E+00  Spraguea lophii 42_110
  6uz7-assembly1_Bo  TM=1.700E-01  e=5.912E+00  Kluyveromyces lactis
  8hl5-assembly1_L44E  TM=1.687E-01  e=6.713E+00  Sulfolobus acidocaldarius DSM 639
  6zj3-assembly1_L4  TM=1.816E-01  e=8.123E+00  Euglena gracilis

Solvent-accessible surface area (backbone atoms only — not comparable to full-atom values): 6926 Å² total; per-residue (Å²): 123,52,61,48,80,47,78,45,74,43,81,88,80,69,46,76,48,76,53,74,51,77,54,63,97,63,61,80,72,56,50,58,56,53,53,48,55,61,74,46,48,93,77,58,79,81,67,93,80,48,67,49,80,39,56,76,51,88,90,68,94,49,52,63,41,25,40,41,55,57,102,91,47,77,45,81,34,67,73,67,60,69,68,60,49,55,54,51,51,51,49,42,75,74,42,41,67,63,50,53,50,49,40,34,71,75,68,52,83,125